Protein AF-A0A2V9XE24-F1 (afdb_monomer)

Mean predicted aligned error: 4.1 Å

Radius of gyration: 11.71 Å; Cα contacts (8 Å, |Δi|>4): 111; chains: 1; bounding box: 29×20×29 Å

Nearest PDB structures (foldseek):
  4po2-assembly1_A  TM=6.458E-01  e=2.603E-02  Homo sapiens
  5e86-assembly1_A  TM=6.763E-01  e=4.171E-02  Homo sapiens
  6k39-assembly1_A  TM=6.407E-01  e=4.462E-02  Homo sapiens
  2op6-assembly1_A  TM=6.070E-01  e=3.186E-02  Caenorhabditis elegans
  4r5g-assembly2_B-2  TM=6.526E-01  e=6.683E-02  Escherichia coli K-12

Secondary structure (DSSP, 8-state):
--EEEEEEE-TTS-EEEEEEEE-STT-EEEEEEETT-S--EEEEESS--SSPPHHHHHHTT--

Solvent-accessible surface area (backbone atoms only — not comparable to full-atom values): 3845 Å² total; per-residue (Å²): 119,65,67,52,74,51,75,47,72,46,97,88,66,52,43,33,40,37,39,42,34,52,49,79,87,50,22,35,41,38,38,45,27,48,70,95,52,92,64,68,52,74,50,78,42,76,71,48,78,76,81,73,52,71,67,59,59,53,52,76,74,63,128

pLDDT: mean 89.79, std 7.99, range [67.88, 97.12]

Sequence (63 aa):
MPSDEWIKTLADGRRVKFTYQGLLDEGVFITAQVEGNKVVYSIVLTNAKTPLSREEVESHFEG

Structure (mmCIF, N/CA/C/O backbone):
data_AF-A0A2V9XE24-F1
#
_entry.id   AF-A0A2V9XE24-F1
#
loop_
_atom_site.group_PDB
_atom_site.id
_atom_site.type_symbol
_atom_site.label_atom_id
_atom_site.label_alt_id
_atom_site.label_comp_id
_atom_site.label_asym_id
_atom_site.label_entity_id
_atom_site.label_seq_id
_atom_site.pdbx_PDB_ins_code
_atom_site.Cartn_x
_atom_site.Cartn_y
_atom_site.Cartn_z
_atom_site.occupancy
_atom_site.B_iso_or_equiv
_atom_site.auth_seq_id
_atom_site.auth_comp_id
_atom_site.auth_asym_id
_atom_site.auth_atom_id
_atom_site.pdbx_PDB_model_num
ATOM 1 N N . MET A 1 1 ? 17.075 -1.573 -5.688 1.00 71.62 1 MET A N 1
ATOM 2 C CA . MET A 1 1 ? 15.767 -1.224 -6.281 1.00 71.62 1 MET A CA 1
ATOM 3 C C . MET A 1 1 ? 15.060 -0.291 -5.326 1.00 71.62 1 MET A C 1
ATOM 5 O O . MET A 1 1 ? 15.220 -0.509 -4.130 1.00 71.62 1 MET A O 1
ATOM 9 N N . PRO A 1 2 ? 14.371 0.754 -5.802 1.00 83.19 2 PRO A N 1
ATOM 10 C CA . PRO A 1 2 ? 13.680 1.675 -4.911 1.00 83.19 2 PRO A CA 1
ATOM 11 C C . PRO A 1 2 ? 12.510 0.954 -4.233 1.00 83.19 2 PRO A C 1
ATOM 13 O O . PRO A 1 2 ? 11.749 0.249 -4.895 1.00 83.19 2 PRO A O 1
ATOM 16 N N . SER A 1 3 ? 12.388 1.125 -2.923 1.00 89.75 3 SER A N 1
ATOM 17 C CA . SER A 1 3 ? 11.274 0.622 -2.125 1.00 89.75 3 SER A CA 1
ATOM 18 C C . SER A 1 3 ? 10.849 1.697 -1.137 1.00 89.75 3 SER A C 1
ATOM 20 O O . SER A 1 3 ? 11.716 2.337 -0.542 1.00 89.75 3 SER A O 1
ATOM 22 N N . ASP A 1 4 ? 9.549 1.876 -0.955 1.00 94.38 4 ASP A N 1
ATOM 23 C CA . ASP A 1 4 ? 8.991 2.796 0.034 1.00 94.38 4 ASP A CA 1
ATOM 24 C C . ASP A 1 4 ? 7.740 2.182 0.666 1.00 94.38 4 ASP A C 1
ATOM 26 O O . ASP A 1 4 ? 7.027 1.395 0.039 1.00 94.38 4 ASP A O 1
ATOM 30 N N . GLU A 1 5 ? 7.487 2.532 1.920 1.00 95.75 5 GLU A N 1
ATOM 31 C CA . GLU A 1 5 ? 6.312 2.095 2.665 1.00 95.75 5 GLU A CA 1
ATOM 32 C C . GLU A 1 5 ? 5.792 3.251 3.508 1.00 95.75 5 GLU A C 1
ATOM 34 O O . GLU A 1 5 ? 6.539 3.895 4.247 1.00 95.75 5 GLU A O 1
ATOM 39 N N . TRP A 1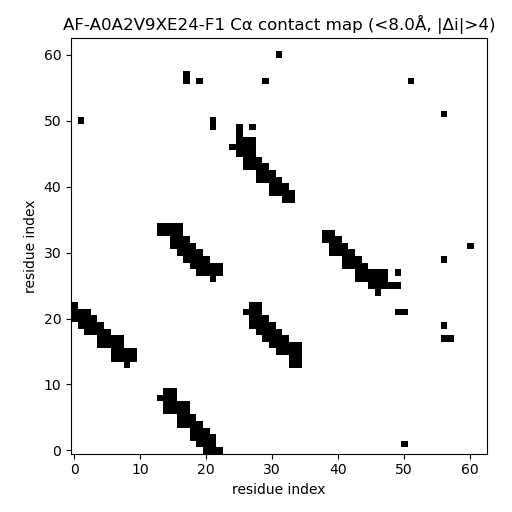 6 ? 4.491 3.505 3.431 1.00 97.12 6 TRP A N 1
ATOM 40 C CA . TRP A 1 6 ? 3.862 4.550 4.229 1.00 97.12 6 TRP A CA 1
ATOM 41 C C . TRP A 1 6 ? 2.447 4.166 4.635 1.00 97.12 6 TRP A C 1
ATOM 43 O O . TRP A 1 6 ? 1.833 3.252 4.086 1.00 97.12 6 TRP A O 1
ATOM 53 N N . ILE A 1 7 ? 1.938 4.866 5.648 1.00 96.25 7 ILE A N 1
ATOM 54 C CA . ILE A 1 7 ? 0.563 4.725 6.117 1.00 96.25 7 ILE A CA 1
ATOM 55 C C . ILE A 1 7 ? -0.158 6.039 5.858 1.00 96.25 7 ILE A C 1
ATOM 57 O O . ILE A 1 7 ? 0.314 7.097 6.277 1.00 96.25 7 ILE A O 1
ATOM 61 N N . LYS A 1 8 ? -1.326 5.959 5.226 1.00 95.75 8 LYS A N 1
ATOM 62 C CA . LYS A 1 8 ? -2.251 7.081 5.068 1.00 95.75 8 LYS A CA 1
ATOM 63 C C . LYS A 1 8 ? -3.541 6.777 5.814 1.00 95.75 8 LYS A C 1
ATOM 65 O O . LYS A 1 8 ? -4.093 5.682 5.708 1.00 95.75 8 LYS A O 1
ATOM 70 N N . THR A 1 9 ? -4.026 7.754 6.571 1.00 95.94 9 THR A N 1
ATOM 71 C CA . THR A 1 9 ? -5.383 7.717 7.121 1.00 95.94 9 THR A CA 1
ATOM 72 C C . THR A 1 9 ? -6.329 8.268 6.059 1.00 95.94 9 THR A C 1
ATOM 74 O O . THR A 1 9 ? -6.182 9.417 5.643 1.00 95.94 9 THR A O 1
ATOM 77 N N . LEU A 1 10 ? -7.266 7.447 5.592 1.00 91.56 10 LEU A N 1
ATOM 78 C CA . LEU A 1 10 ? -8.313 7.859 4.661 1.00 91.56 10 LEU A CA 1
ATOM 79 C C . LEU A 1 10 ? -9.351 8.742 5.368 1.00 91.56 10 LEU A C 1
ATOM 81 O O . LEU A 1 10 ? -9.440 8.764 6.596 1.00 91.56 10 LEU A O 1
ATOM 85 N N . ALA A 1 11 ? -10.170 9.449 4.586 1.00 91.31 11 ALA A N 1
ATOM 86 C CA . ALA A 1 11 ? -11.208 10.342 5.110 1.00 91.31 11 ALA A CA 1
ATOM 87 C C . ALA A 1 11 ? -12.243 9.627 6.003 1.00 91.31 11 ALA A C 1
ATOM 89 O O . ALA A 1 11 ? -12.827 10.246 6.887 1.00 91.31 11 ALA A O 1
ATOM 90 N N . ASP A 1 12 ? -12.441 8.322 5.806 1.00 91.88 12 ASP A N 1
ATOM 91 C CA . ASP A 1 12 ? -13.323 7.479 6.623 1.00 91.88 12 ASP A CA 1
ATOM 92 C C . ASP A 1 12 ? -12.660 6.936 7.906 1.00 91.88 12 ASP A C 1
ATOM 94 O O . ASP A 1 12 ? -13.254 6.138 8.630 1.00 91.88 12 ASP A O 1
ATOM 98 N N . GLY A 1 13 ? -11.427 7.356 8.198 1.00 93.56 13 GLY A N 1
ATOM 99 C CA . GLY A 1 13 ? -10.669 6.949 9.378 1.00 93.56 13 GLY A CA 1
ATOM 100 C C . GLY A 1 13 ? -9.915 5.626 9.229 1.00 93.56 13 GLY A C 1
ATOM 101 O O . GLY A 1 13 ? -9.148 5.274 10.128 1.00 93.56 13 GLY A O 1
ATOM 102 N N . ARG A 1 14 ? -10.064 4.895 8.113 1.00 94.06 14 ARG A N 1
ATOM 103 C CA . ARG A 1 14 ? -9.266 3.687 7.861 1.00 94.06 14 ARG A CA 1
ATOM 104 C C . ARG A 1 14 ? -7.803 4.059 7.654 1.00 94.06 14 ARG A C 1
ATOM 106 O O . ARG A 1 14 ? -7.474 4.956 6.883 1.00 94.06 14 ARG A O 1
ATOM 113 N N . ARG A 1 15 ? -6.907 3.329 8.313 1.00 96.62 15 ARG A N 1
ATOM 114 C CA . ARG A 1 15 ? -5.460 3.430 8.103 1.00 96.62 15 ARG A CA 1
ATOM 115 C C . ARG A 1 15 ? -5.056 2.402 7.060 1.00 96.62 15 ARG A C 1
ATOM 117 O O . ARG A 1 15 ? -5.320 1.215 7.237 1.00 96.62 15 ARG A O 1
ATOM 124 N N . VAL A 1 16 ? -4.457 2.855 5.967 1.00 96.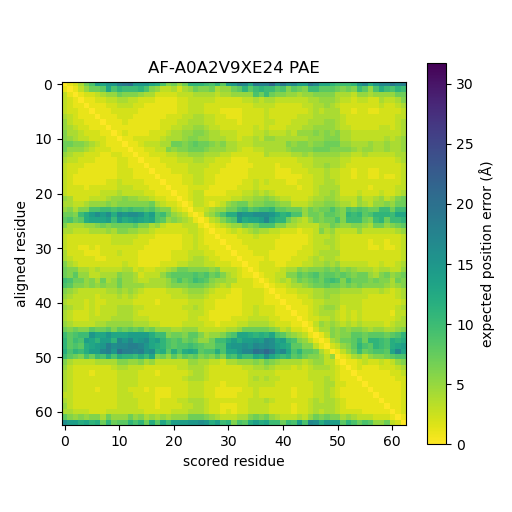50 16 VAL A N 1
ATOM 125 C CA . VAL A 1 16 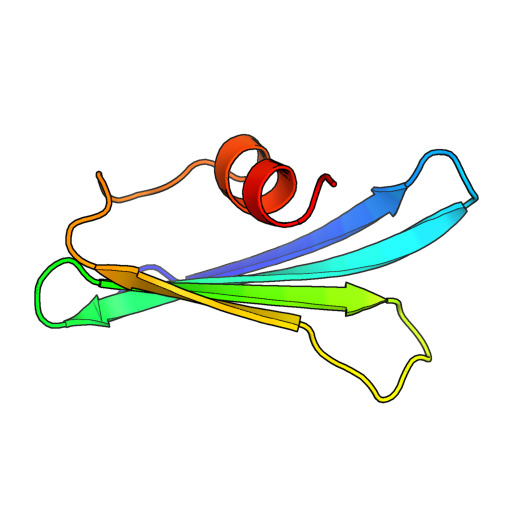? -4.023 1.997 4.863 1.00 96.50 16 VAL A CA 1
ATOM 126 C C . VAL A 1 16 ? -2.513 2.060 4.764 1.00 96.50 16 VAL A C 1
ATOM 128 O O . VAL A 1 16 ? -1.940 3.142 4.654 1.00 96.50 16 VAL A O 1
ATOM 131 N N . LYS A 1 17 ? -1.879 0.892 4.831 1.00 96.94 17 LYS A N 1
ATOM 132 C CA . LYS A 1 17 ? -0.466 0.708 4.539 1.00 96.94 17 LYS A CA 1
ATOM 133 C C . LYS A 1 17 ? -0.304 0.518 3.034 1.00 96.94 17 LYS A C 1
ATOM 135 O O . LYS A 1 17 ? -0.873 -0.419 2.476 1.00 96.94 17 LYS A O 1
ATOM 140 N N . PHE A 1 18 ? 0.478 1.391 2.418 1.00 96.94 18 PHE A N 1
ATOM 141 C CA . PHE A 1 18 ? 0.911 1.271 1.035 1.00 96.94 18 PHE A CA 1
ATOM 142 C C . PHE A 1 18 ? 2.352 0.771 0.990 1.00 96.94 18 PHE A C 1
ATOM 144 O O . PHE A 1 18 ? 3.184 1.172 1.810 1.00 96.94 18 PHE A O 1
ATOM 151 N N . THR A 1 19 ? 2.641 -0.086 0.019 1.00 95.44 19 THR A N 1
ATOM 152 C CA . THR A 1 19 ? 4.005 -0.513 -0.302 1.00 95.44 19 THR A CA 1
ATOM 153 C C . THR A 1 19 ? 4.268 -0.214 -1.768 1.00 95.44 19 THR A C 1
ATOM 155 O O . THR A 1 19 ? 3.436 -0.518 -2.620 1.00 95.44 19 THR A O 1
ATOM 158 N N . TYR A 1 20 ? 5.438 0.343 -2.056 1.00 94.75 20 TYR A N 1
ATOM 159 C CA . TYR A 1 20 ? 5.987 0.515 -3.393 1.00 94.75 20 TYR A CA 1
ATOM 160 C C . TYR A 1 20 ? 7.308 -0.242 -3.482 1.00 94.75 20 TYR A C 1
ATOM 162 O O . TYR A 1 20 ? 8.179 -0.094 -2.624 1.00 94.75 20 TYR A O 1
ATOM 170 N N . GLN A 1 21 ? 7.481 -1.025 -4.539 1.00 92.19 21 GLN A N 1
ATOM 171 C CA . GLN A 1 21 ? 8.719 -1.728 -4.826 1.00 92.19 21 GLN A CA 1
ATOM 172 C C . GLN A 1 21 ? 8.975 -1.738 -6.334 1.00 92.19 21 GLN A C 1
ATOM 174 O O . GLN A 1 21 ? 8.208 -2.308 -7.106 1.00 92.19 21 GLN A O 1
ATOM 179 N N . GLY A 1 22 ? 10.086 -1.140 -6.763 1.00 89.00 22 GLY A N 1
ATOM 180 C CA . GLY A 1 22 ? 10.569 -1.297 -8.134 1.00 89.00 22 GLY A CA 1
ATOM 181 C C . GLY A 1 22 ? 11.010 -2.741 -8.401 1.00 89.00 22 GLY A C 1
ATOM 182 O O . GLY A 1 22 ? 11.639 -3.364 -7.543 1.00 89.00 22 GLY A O 1
ATOM 183 N N . LEU A 1 23 ? 10.696 -3.259 -9.588 1.00 86.38 23 LEU A N 1
ATOM 184 C CA . LEU A 1 23 ? 11.079 -4.585 -10.081 1.00 86.38 23 LEU A CA 1
ATOM 185 C C . LEU A 1 23 ? 12.176 -4.479 -11.157 1.00 86.38 23 LEU A C 1
ATOM 187 O O . LEU A 1 23 ? 12.568 -3.382 -11.559 1.00 86.38 23 LEU A O 1
ATOM 191 N N . LEU A 1 24 ? 12.713 -5.628 -11.590 1.00 79.50 24 LEU A N 1
ATOM 192 C CA . LEU A 1 24 ? 13.587 -5.699 -12.769 1.00 79.50 24 LEU A CA 1
ATOM 193 C C . LEU A 1 24 ? 12.723 -5.392 -14.007 1.00 79.50 24 LEU A C 1
ATOM 195 O O . LEU A 1 24 ? 11.508 -5.576 -13.961 1.00 79.50 24 LEU A O 1
ATOM 199 N N . ASP A 1 25 ? 13.341 -4.910 -15.086 1.00 78.00 25 ASP A N 1
ATOM 200 C CA . ASP A 1 25 ? 12.669 -4.665 -16.375 1.00 78.00 25 ASP A CA 1
ATOM 201 C C . ASP A 1 25 ? 11.522 -3.632 -16.325 1.00 78.00 25 ASP A C 1
ATOM 203 O O . ASP A 1 25 ? 10.439 -3.856 -16.858 1.00 78.00 25 ASP A O 1
ATOM 207 N N . GLU A 1 26 ? 11.753 -2.487 -15.666 1.00 74.88 26 GLU A N 1
ATOM 208 C CA . GLU A 1 26 ? 10.813 -1.342 -15.613 1.00 74.88 26 GLU A CA 1
ATOM 209 C C . GLU A 1 26 ? 9.433 -1.662 -14.998 1.00 74.88 26 GLU A C 1
ATOM 211 O O . GLU A 1 26 ? 8.455 -0.926 -15.168 1.00 74.88 26 GLU A O 1
ATOM 216 N N . GLY A 1 27 ? 9.343 -2.769 -14.257 1.00 85.69 27 GLY A N 1
ATOM 217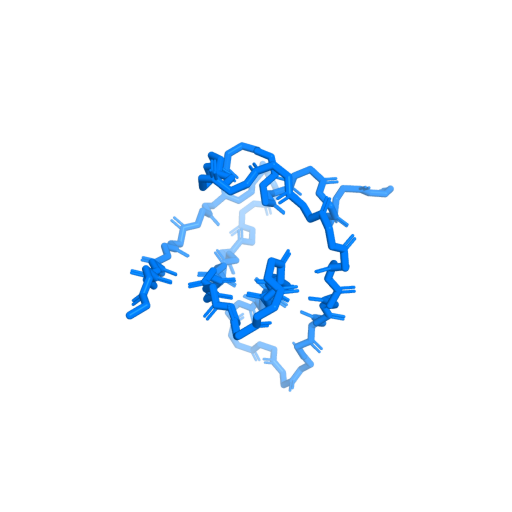 C CA . GLY A 1 27 ? 8.152 -3.138 -13.505 1.00 85.69 27 GLY A CA 1
ATOM 218 C C . GLY A 1 27 ? 8.061 -2.433 -12.150 1.00 85.69 27 GLY A C 1
ATOM 219 O O . GLY A 1 27 ? 9.069 -2.079 -11.536 1.00 85.69 27 GLY A O 1
ATOM 220 N N . VAL A 1 28 ? 6.842 -2.290 -11.633 1.00 91.62 28 VAL A N 1
ATOM 221 C CA . VAL A 1 28 ? 6.586 -1.848 -10.256 1.00 91.62 28 VAL A CA 1
ATOM 222 C C . VAL A 1 28 ? 5.569 -2.770 -9.602 1.00 91.62 28 VAL A C 1
ATOM 224 O O . VAL A 1 28 ? 4.532 -3.086 -10.181 1.00 91.62 28 VAL A O 1
ATOM 227 N N . PHE A 1 29 ? 5.863 -3.177 -8.374 1.00 93.06 29 PHE A N 1
ATOM 228 C CA . PHE A 1 29 ? 4.947 -3.853 -7.473 1.00 93.06 29 PHE A CA 1
ATOM 229 C C . PHE A 1 29 ? 4.426 -2.855 -6.440 1.00 93.06 29 PHE A C 1
ATOM 231 O O . PHE A 1 29 ? 5.211 -2.257 -5.701 1.00 93.06 29 PHE A O 1
ATOM 238 N N . ILE A 1 30 ? 3.107 -2.681 -6.384 1.00 95.19 30 ILE A N 1
ATOM 239 C CA . ILE A 1 30 ? 2.452 -1.841 -5.381 1.00 95.19 30 ILE A CA 1
ATOM 240 C C . ILE A 1 30 ? 1.411 -2.633 -4.603 1.00 95.19 30 ILE A C 1
ATOM 242 O O . ILE A 1 30 ? 0.764 -3.534 -5.145 1.00 95.19 30 ILE A O 1
ATOM 246 N N . THR A 1 31 ? 1.231 -2.290 -3.329 1.00 97.06 31 THR A N 1
ATOM 247 C CA . THR A 1 31 ? 0.198 -2.892 -2.482 1.00 97.06 31 THR A CA 1
ATOM 248 C C . THR A 1 31 ? -0.560 -1.850 -1.673 1.00 97.06 31 THR A C 1
ATOM 250 O O . THR A 1 31 ? -0.030 -0.782 -1.365 1.00 97.06 31 THR A O 1
ATOM 253 N N . ALA A 1 32 ? -1.790 -2.203 -1.301 1.00 96.88 32 ALA A N 1
ATOM 254 C CA . ALA A 1 32 ? -2.589 -1.502 -0.311 1.00 96.88 32 ALA A CA 1
ATOM 255 C C . ALA A 1 32 ? -3.195 -2.508 0.677 1.00 96.88 32 ALA A C 1
ATOM 257 O O . ALA A 1 32 ? -3.852 -3.482 0.291 1.00 96.88 32 ALA A O 1
ATOM 258 N N . GLN A 1 33 ? -2.997 -2.254 1.968 1.00 96.94 33 GLN A N 1
ATOM 259 C CA . GLN A 1 33 ? -3.547 -3.055 3.056 1.00 96.94 33 GLN A CA 1
ATOM 260 C C . GLN A 1 33 ? -4.209 -2.156 4.096 1.00 96.94 33 GLN A C 1
ATOM 262 O O . GLN A 1 33 ? -3.558 -1.326 4.723 1.00 96.94 33 GLN A O 1
ATOM 267 N N . VAL A 1 34 ? -5.502 -2.363 4.337 1.00 95.44 34 VAL A N 1
ATOM 268 C CA . VAL A 1 34 ? -6.191 -1.739 5.476 1.00 95.44 34 VAL A CA 1
ATOM 269 C C . VAL A 1 34 ? -5.680 -2.377 6.771 1.00 95.44 34 VAL A C 1
ATOM 271 O O . VAL A 1 34 ? -5.667 -3.603 6.893 1.00 95.44 34 VAL A O 1
ATOM 274 N N . GLU A 1 35 ? -5.270 -1.563 7.743 1.00 92.44 35 GLU A N 1
ATOM 275 C CA . GLU A 1 35 ? -4.77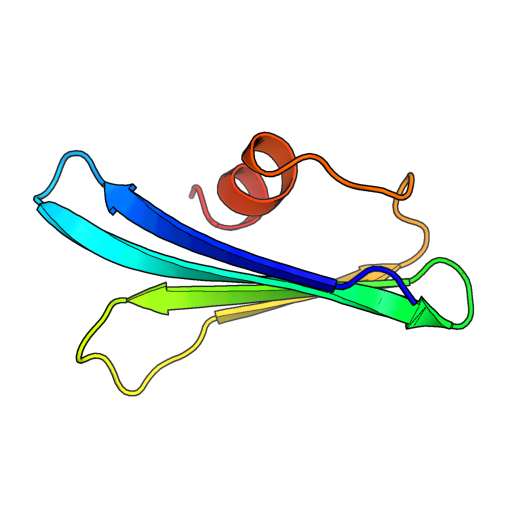2 -2.033 9.037 1.00 92.44 35 GLU A CA 1
ATOM 276 C C . GLU A 1 35 ? -5.814 -2.914 9.745 1.00 92.44 35 GLU A C 1
ATOM 278 O O . GLU A 1 35 ? -7.009 -2.619 9.758 1.00 92.44 35 GLU A O 1
ATOM 283 N N . GLY A 1 36 ? -5.359 -4.039 10.301 1.00 88.12 36 GLY A N 1
ATOM 284 C CA . GLY A 1 36 ? -6.227 -5.044 10.921 1.00 88.12 36 GLY A CA 1
ATOM 285 C C . GLY A 1 36 ? -6.957 -5.960 9.931 1.00 88.12 36 GLY A C 1
ATOM 286 O O . GLY A 1 36 ? -7.554 -6.949 10.359 1.00 88.12 36 GLY A O 1
ATOM 287 N N . ASN A 1 37 ? -6.881 -5.698 8.621 1.00 91.94 37 ASN A N 1
ATOM 288 C CA . ASN A 1 37 ? -7.474 -6.560 7.605 1.00 91.94 37 ASN A CA 1
ATOM 289 C C . ASN A 1 37 ? -6.469 -7.610 7.096 1.00 91.94 37 ASN A C 1
ATOM 291 O O . ASN A 1 37 ? -5.287 -7.327 6.886 1.00 91.94 37 ASN A O 1
ATOM 295 N N . LYS A 1 38 ? -6.951 -8.839 6.871 1.00 92.56 38 LYS A N 1
ATOM 296 C CA . LYS A 1 38 ? -6.129 -9.950 6.347 1.00 92.56 38 LYS A CA 1
ATOM 297 C C . LYS A 1 38 ? -5.904 -9.869 4.837 1.00 92.56 38 LYS A C 1
ATOM 299 O O . LYS A 1 38 ? -5.014 -10.536 4.322 1.00 92.56 38 LYS A O 1
ATOM 304 N N . VAL A 1 39 ? -6.734 -9.103 4.134 1.00 94.19 39 VAL A N 1
ATOM 305 C CA . VAL A 1 39 ? -6.685 -8.964 2.676 1.00 94.19 39 VAL A CA 1
ATOM 306 C C . VAL A 1 39 ? -5.709 -7.856 2.290 1.00 94.19 39 VAL A C 1
ATOM 308 O O . VAL A 1 39 ? -5.744 -6.768 2.865 1.00 94.19 39 VAL A O 1
ATOM 311 N N . 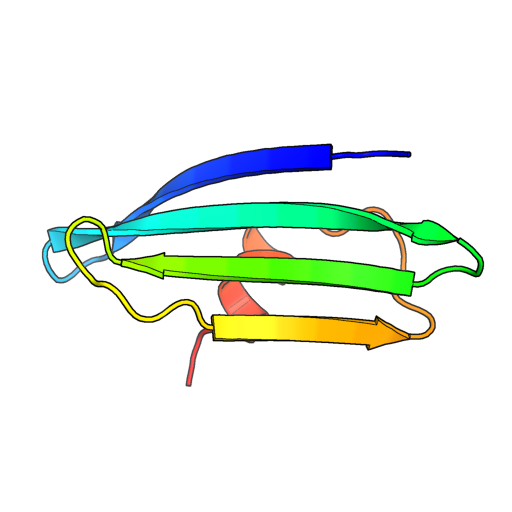VAL A 1 40 ? -4.877 -8.140 1.289 1.00 95.44 40 VAL A N 1
ATOM 312 C CA . VAL A 1 40 ? -3.963 -7.187 0.653 1.00 95.44 40 VAL A CA 1
ATOM 313 C C . VAL A 1 40 ? -4.329 -7.110 -0.822 1.00 95.44 40 VAL A C 1
ATOM 315 O O . VAL A 1 40 ? -4.429 -8.143 -1.483 1.00 95.44 40 VAL A O 1
ATOM 318 N N . TYR A 1 41 ? -4.520 -5.897 -1.331 1.00 95.44 41 TYR A N 1
ATOM 319 C CA . TYR A 1 41 ? -4.648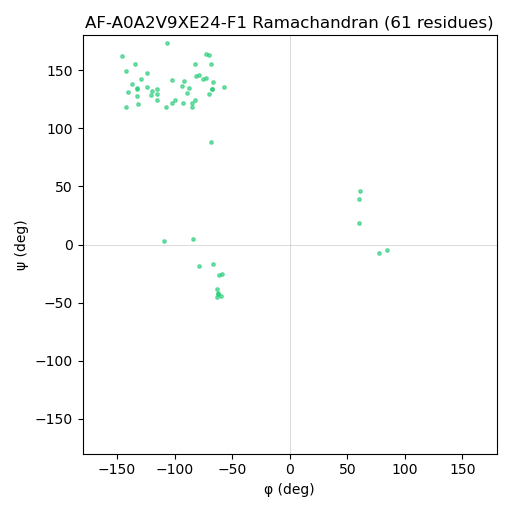 -5.660 -2.764 1.00 95.44 41 TYR A CA 1
ATOM 320 C C . TYR A 1 41 ? -3.257 -5.409 -3.332 1.00 95.44 41 TYR A C 1
ATOM 322 O O . TYR A 1 41 ? -2.507 -4.604 -2.782 1.00 95.44 41 TYR A O 1
ATOM 330 N N . SER A 1 42 ? -2.902 -6.103 -4.410 1.00 94.50 42 SER A N 1
ATOM 331 C CA . SER A 1 42 ? -1.611 -5.955 -5.078 1.00 94.50 42 SER A CA 1
ATOM 332 C C . SER A 1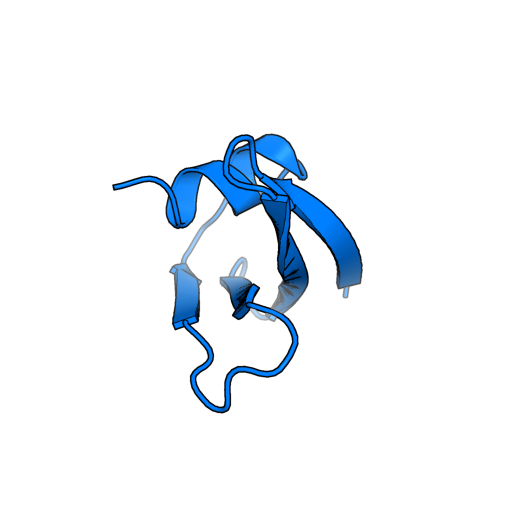 42 ? -1.793 -5.730 -6.572 1.00 94.50 42 SER A C 1
ATOM 334 O O . SER A 1 42 ? -2.680 -6.308 -7.200 1.00 94.50 42 SER A O 1
ATOM 336 N N . ILE A 1 43 ? -0.947 -4.870 -7.135 1.00 94.06 43 ILE A N 1
ATOM 337 C CA . ILE A 1 43 ? -0.933 -4.542 -8.559 1.00 94.06 43 ILE A CA 1
ATOM 338 C C . ILE A 1 43 ? 0.516 -4.618 -9.039 1.00 94.06 43 ILE A C 1
ATOM 340 O O . ILE A 1 43 ? 1.429 -4.110 -8.385 1.00 94.06 43 ILE A O 1
ATOM 344 N N . VAL A 1 44 ? 0.718 -5.264 -10.188 1.00 92.06 44 VAL A N 1
ATOM 345 C CA . VAL A 1 44 ? 1.990 -5.247 -10.916 1.00 92.06 44 VAL A CA 1
ATOM 346 C C . VAL A 1 44 ? 1.802 -4.378 -12.150 1.00 92.06 44 VAL A C 1
ATOM 348 O O . VAL A 1 44 ? 0.980 -4.691 -13.010 1.00 92.06 44 VAL A O 1
ATOM 351 N N . LEU A 1 45 ? 2.558 -3.289 -12.233 1.00 90.06 45 LEU A N 1
ATOM 352 C CA . LEU A 1 45 ? 2.582 -2.395 -13.384 1.00 90.06 45 LEU A CA 1
ATOM 353 C C . LEU A 1 45 ? 3.809 -2.724 -14.231 1.00 90.06 45 LEU A C 1
ATOM 355 O O . LEU A 1 45 ? 4.929 -2.700 -13.728 1.00 90.06 45 LEU A O 1
ATOM 359 N N . THR A 1 46 ? 3.607 -3.027 -15.510 1.00 87.12 46 THR A N 1
ATOM 360 C CA . THR A 1 46 ? 4.689 -3.215 -16.489 1.00 87.12 46 THR A CA 1
ATOM 361 C C . THR A 1 46 ? 4.953 -1.902 -17.225 1.00 87.12 46 THR A C 1
ATOM 363 O O . THR A 1 46 ? 3.990 -1.269 -17.661 1.00 87.12 46 THR A O 1
ATOM 366 N N . ASN A 1 47 ? 6.221 -1.520 -17.417 1.00 74.81 47 ASN A N 1
ATOM 367 C CA . ASN A 1 47 ? 6.636 -0.280 -18.096 1.00 74.81 47 ASN A CA 1
ATOM 368 C C . ASN A 1 47 ? 6.120 1.004 -17.416 1.00 74.81 47 ASN A C 1
ATOM 370 O O . ASN A 1 47 ? 5.683 1.947 -18.083 1.00 74.81 47 ASN A O 1
ATOM 374 N N . ALA A 1 48 ? 6.115 1.045 -16.083 1.00 70.88 48 ALA A N 1
ATOM 375 C CA . ALA A 1 48 ? 5.734 2.261 -15.372 1.00 70.88 48 ALA A CA 1
ATOM 376 C C . ALA A 1 48 ? 6.848 3.312 -15.506 1.00 70.88 48 ALA A C 1
ATOM 378 O O . ALA A 1 48 ? 8.032 2.978 -15.456 1.00 70.88 48 ALA A O 1
ATOM 379 N N . LYS A 1 49 ? 6.492 4.600 -15.624 1.00 68.88 49 LYS A N 1
ATOM 380 C CA . LYS A 1 49 ? 7.476 5.690 -15.529 1.00 68.88 49 LYS A CA 1
ATOM 381 C C . LYS A 1 49 ? 7.991 5.758 -14.091 1.00 68.88 49 LYS A C 1
ATOM 383 O O . LYS A 1 49 ? 7.420 6.440 -13.252 1.00 68.88 49 LYS A O 1
ATOM 388 N N . THR A 1 50 ? 9.036 4.996 -13.791 1.00 67.88 50 THR A N 1
ATOM 389 C CA . THR A 1 50 ? 9.623 4.941 -12.451 1.00 67.88 50 THR A CA 1
ATOM 390 C C . THR A 1 50 ? 10.526 6.146 -12.168 1.00 67.88 50 THR A C 1
ATOM 392 O O . THR A 1 50 ? 11.264 6.557 -13.067 1.00 67.88 50 THR A O 1
ATOM 395 N N . PRO A 1 51 ? 10.579 6.634 -10.914 1.00 74.69 51 PRO A N 1
ATOM 396 C CA . PRO A 1 51 ? 9.771 6.197 -9.772 1.00 74.69 51 PRO A CA 1
ATOM 397 C C . PRO A 1 51 ? 8.373 6.836 -9.767 1.00 74.69 51 PRO A C 1
ATOM 399 O O . PRO A 1 51 ? 8.231 7.999 -10.130 1.00 74.69 51 PRO A O 1
ATOM 402 N N . LEU A 1 52 ? 7.368 6.082 -9.311 1.00 86.44 52 LEU A N 1
ATOM 403 C CA . LEU A 1 52 ? 6.034 6.628 -9.047 1.00 86.44 52 LEU A CA 1
ATOM 404 C C . LEU A 1 52 ? 6.052 7.439 -7.747 1.00 86.44 52 LEU A C 1
ATOM 406 O O . LEU A 1 52 ? 6.708 7.055 -6.774 1.00 86.44 52 LEU A O 1
ATOM 410 N N . SER A 1 53 ? 5.310 8.540 -7.728 1.00 91.06 53 SER A N 1
ATOM 411 C CA . SER A 1 53 ? 4.994 9.293 -6.514 1.00 91.06 53 SER A CA 1
ATOM 412 C C . SER A 1 53 ? 4.021 8.525 -5.611 1.00 91.06 53 SER A C 1
ATOM 414 O O . SER A 1 53 ? 3.353 7.581 -6.040 1.00 91.06 53 SER A O 1
ATOM 416 N N . ARG A 1 54 ? 3.920 8.926 -4.337 1.00 93.44 54 ARG A N 1
ATOM 417 C CA . ARG A 1 54 ? 2.988 8.293 -3.389 1.00 93.44 54 ARG A CA 1
ATOM 418 C C . ARG A 1 54 ? 1.542 8.494 -3.825 1.00 93.44 54 ARG A C 1
ATOM 420 O O . ARG A 1 54 ? 0.746 7.568 -3.741 1.00 93.44 54 ARG A O 1
ATOM 427 N N . GLU A 1 55 ? 1.238 9.675 -4.345 1.00 92.94 55 GLU A N 1
ATOM 428 C CA . GLU A 1 55 ? -0.070 10.045 -4.871 1.00 92.94 55 GLU A CA 1
ATOM 429 C C . GLU A 1 55 ? -0.459 9.170 -6.073 1.00 92.94 55 GLU A C 1
ATOM 431 O O . GLU A 1 55 ? -1.588 8.688 -6.142 1.00 92.94 55 GLU A O 1
ATOM 436 N N . GLU A 1 56 ? 0.481 8.894 -6.986 1.00 92.44 56 GLU A N 1
ATOM 437 C CA . GLU A 1 56 ? 0.248 7.968 -8.101 1.00 92.44 56 GLU A CA 1
ATOM 438 C C . GLU A 1 56 ? -0.030 6.547 -7.597 1.00 92.44 56 GLU A C 1
ATOM 440 O O . GLU A 1 56 ? -0.999 5.925 -8.034 1.00 92.44 56 GLU A O 1
ATOM 445 N N . VAL A 1 57 ? 0.756 6.045 -6.636 1.00 93.38 57 VAL A N 1
ATOM 446 C CA . VAL A 1 57 ? 0.531 4.721 -6.029 1.00 93.38 57 VAL A CA 1
ATOM 447 C C . VAL A 1 57 ? -0.844 4.631 -5.371 1.00 93.38 57 VAL A C 1
ATOM 449 O O . VAL A 1 57 ? -1.545 3.642 -5.563 1.00 93.38 57 VAL A O 1
ATOM 452 N N . GLU A 1 58 ? -1.244 5.656 -4.622 1.00 94.69 58 GLU A N 1
ATOM 453 C CA . GLU A 1 58 ? -2.549 5.713 -3.962 1.00 94.69 58 GLU A CA 1
ATOM 454 C C . GLU A 1 58 ? -3.701 5.696 -4.976 1.00 94.69 58 GLU A C 1
ATOM 456 O O . GLU A 1 58 ? -4.651 4.935 -4.793 1.00 94.69 58 GLU A O 1
ATOM 461 N N . SER A 1 59 ? -3.578 6.444 -6.080 1.00 93.50 59 SER A N 1
ATOM 462 C CA . SER A 1 59 ? -4.611 6.536 -7.125 1.00 93.50 59 SER A CA 1
ATOM 463 C C . SER A 1 59 ? -4.930 5.198 -7.805 1.00 93.50 59 SER A C 1
ATOM 465 O O . SER A 1 59 ? -6.055 4.980 -8.243 1.00 93.50 59 SER A O 1
ATOM 467 N N . HIS A 1 60 ? -3.982 4.252 -7.840 1.00 92.81 60 HIS A N 1
ATOM 468 C CA . HIS A 1 60 ? -4.221 2.909 -8.383 1.00 92.81 60 HIS A CA 1
ATOM 469 C C . HIS A 1 60 ? -5.203 2.070 -7.554 1.00 92.81 60 HIS A C 1
ATOM 471 O O . HIS A 1 60 ? -5.706 1.057 -8.045 1.00 92.81 60 HIS A O 1
ATOM 477 N N . PHE A 1 61 ? -5.458 2.467 -6.307 1.00 91.81 61 PHE A N 1
ATOM 478 C CA . PHE A 1 61 ? -6.398 1.809 -5.403 1.00 91.81 61 PHE A CA 1
ATOM 479 C C . PHE A 1 61 ? -7.663 2.645 -5.158 1.00 91.81 61 PHE A C 1
ATOM 481 O O . PHE A 1 61 ? -8.522 2.227 -4.379 1.00 91.81 61 PHE A O 1
ATOM 488 N N . GLU A 1 62 ? -7.787 3.804 -5.811 1.00 88.31 62 GLU A N 1
ATOM 489 C CA . GLU A 1 62 ? -9.017 4.591 -5.845 1.00 88.31 62 GLU A CA 1
ATOM 490 C C . GLU A 1 62 ? -9.947 4.012 -6.925 1.00 88.31 62 GLU A C 1
ATOM 492 O O . GLU A 1 62 ? -9.562 3.860 -8.085 1.00 88.31 62 GLU A O 1
ATOM 497 N N . GLY A 1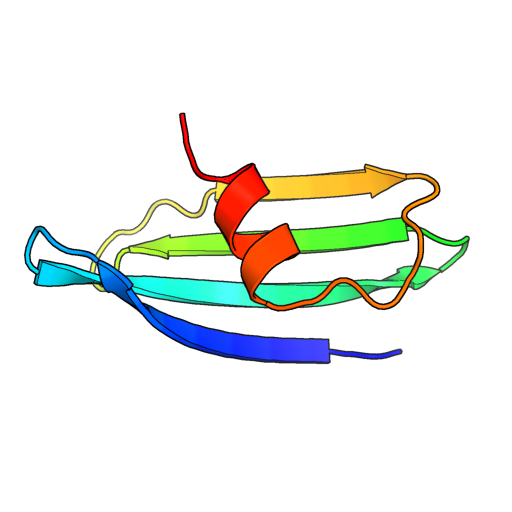 63 ? -11.169 3.648 -6.533 1.00 69.81 63 GLY A N 1
ATOM 498 C CA . GLY A 1 63 ? -12.209 3.094 -7.401 1.00 69.81 63 GLY A CA 1
ATOM 499 C C . GLY A 1 63 ? -13.594 3.511 -6.942 1.00 69.81 63 GLY A C 1
ATOM 500 O O . GLY A 1 63 ? -13.751 3.779 -5.728 1.00 69.81 63 GLY A O 1
#

Foldseek 3Di:
DDKDWDWDQDPVRWIKIKIWDADPQLKIKIWIDTPPDPDIDIDIDHNDPPPDDPVRSVVVVPD